Protein AF-A0A7X6U5Y2-F1 (afdb_monomer)

Mean predicted aligned error: 6.71 Å

Secondary structure (DSSP, 8-state):
-PPPEEEEEEEGGGHHHHHHHHHH-SSEEEEEEE-GGGGTT-HHHHHHHHHHHHHTS-TTT-SEEEEE---TTTTTTT---SS-EE----SSHHHHHHT-HHHHHHHHHHSTT-----HHHHHT----SS----HHHHTTTT--HHHHHHHH-HHHHHHHH--

Structure (mmCIF, N/CA/C/O backbone):
data_AF-A0A7X6U5Y2-F1
#
_entry.id   AF-A0A7X6U5Y2-F1
#
loop_
_atom_site.group_PDB
_atom_site.id
_atom_site.type_symbol
_atom_site.label_atom_id
_atom_site.label_alt_id
_atom_site.label_comp_id
_atom_site.label_asym_id
_atom_site.label_entity_id
_atom_site.label_seq_id
_atom_site.pdbx_PDB_ins_code
_atom_site.Cartn_x
_atom_site.Cartn_y
_atom_site.Cartn_z
_atom_site.occupancy
_atom_site.B_iso_or_equiv
_atom_site.auth_seq_id
_atom_site.auth_comp_id
_atom_site.auth_asym_id
_atom_site.auth_atom_id
_atom_site.pdbx_PDB_model_num
ATOM 1 N N . MET A 1 1 ? -15.463 -9.501 25.365 1.00 63.31 1 MET A N 1
ATOM 2 C CA . MET A 1 1 ? -14.511 -8.392 25.127 1.00 63.31 1 MET A CA 1
ATOM 3 C C . MET A 1 1 ? -15.180 -7.379 24.211 1.00 63.31 1 MET A C 1
ATOM 5 O O . MET A 1 1 ? -15.901 -7.827 23.321 1.00 63.31 1 MET A O 1
ATOM 9 N N . PRO A 1 2 ? -15.012 -6.065 24.432 1.00 82.56 2 PRO A N 1
ATOM 10 C CA . PRO A 1 2 ? -15.527 -5.050 23.512 1.00 82.56 2 PRO A CA 1
ATOM 11 C C . PRO A 1 2 ? -14.936 -5.257 22.108 1.00 82.56 2 PRO A C 1
ATOM 13 O O . PRO A 1 2 ? -13.797 -5.712 21.979 1.00 82.56 2 PRO A O 1
ATOM 16 N N . LYS A 1 3 ? -15.723 -4.980 21.058 1.00 91.56 3 LYS A N 1
ATOM 17 C CA . LYS A 1 3 ? -15.221 -5.018 19.677 1.00 91.56 3 LYS A CA 1
ATOM 18 C C . LYS A 1 3 ? -14.158 -3.938 19.514 1.00 91.56 3 LYS A C 1
ATOM 20 O O . LYS A 1 3 ? -14.426 -2.783 19.834 1.00 91.56 3 LYS A O 1
ATOM 25 N N . LYS A 1 4 ? -13.000 -4.318 18.980 1.00 96.81 4 LYS A N 1
ATOM 26 C CA . LYS A 1 4 ? -11.979 -3.363 18.555 1.00 96.81 4 LYS A CA 1
ATOM 27 C C . LYS A 1 4 ? -12.416 -2.657 17.277 1.00 96.81 4 LYS A C 1
ATOM 29 O O . LYS A 1 4 ? -13.207 -3.206 16.497 1.00 96.81 4 LYS A O 1
ATOM 34 N N . ARG A 1 5 ? -11.878 -1.463 17.056 1.00 98.31 5 ARG A N 1
ATOM 35 C CA . ARG A 1 5 ? -12.036 -0.687 15.832 1.00 98.31 5 ARG A CA 1
ATOM 36 C C . ARG A 1 5 ? -10.679 -0.432 15.190 1.00 98.31 5 ARG A C 1
ATOM 38 O O . ARG A 1 5 ? -9.770 0.096 15.822 1.00 98.31 5 ARG A O 1
ATOM 45 N N . PHE A 1 6 ? -10.570 -0.755 13.909 1.00 98.56 6 PHE A N 1
ATOM 46 C CA . PHE A 1 6 ? -9.360 -0.558 13.121 1.00 98.56 6 PHE A CA 1
ATOM 47 C C . PHE A 1 6 ? -9.617 0.368 11.936 1.00 98.56 6 PHE A C 1
ATOM 49 O O . PHE A 1 6 ? -10.641 0.240 11.261 1.00 98.56 6 PHE A O 1
ATOM 56 N N . LYS A 1 7 ? -8.666 1.265 11.666 1.00 98.69 7 LYS A N 1
ATOM 57 C CA . LYS A 1 7 ? -8.578 1.996 10.397 1.00 98.69 7 LYS A CA 1
ATOM 58 C C . LYS A 1 7 ? -7.666 1.200 9.475 1.00 98.69 7 LYS A C 1
ATOM 60 O O . LYS A 1 7 ? -6.527 0.921 9.832 1.00 98.69 7 LYS A O 1
ATOM 65 N N . VAL A 1 8 ? -8.153 0.820 8.303 1.00 98.81 8 VAL A N 1
ATOM 66 C CA . VAL A 1 8 ? -7.333 0.185 7.267 1.00 98.81 8 VAL A CA 1
ATOM 67 C C . VAL A 1 8 ? -6.973 1.238 6.234 1.00 98.81 8 VAL A C 1
ATOM 69 O O . VAL A 1 8 ? -7.868 1.905 5.726 1.00 98.81 8 VAL A O 1
ATOM 72 N N . ILE A 1 9 ? -5.689 1.359 5.908 1.00 98.69 9 ILE A N 1
ATOM 73 C CA . ILE A 1 9 ? -5.192 2.154 4.780 1.00 98.69 9 ILE A CA 1
ATOM 74 C C . ILE A 1 9 ? -4.552 1.164 3.809 1.00 98.69 9 ILE A C 1
ATOM 76 O O . ILE A 1 9 ? -3.567 0.513 4.153 1.00 98.69 9 ILE A O 1
ATOM 80 N N . ALA A 1 10 ? -5.141 0.984 2.630 1.00 98.31 10 ALA A N 1
ATOM 81 C CA . ALA A 1 10 ? -4.801 -0.108 1.722 1.00 98.31 10 ALA A CA 1
ATOM 82 C C . ALA A 1 10 ? -4.556 0.362 0.288 1.00 98.31 10 ALA A C 1
ATOM 84 O O . ALA A 1 10 ? -5.214 1.277 -0.206 1.00 98.31 10 ALA A O 1
ATOM 85 N N . CYS A 1 11 ? -3.654 -0.330 -0.408 1.00 97.25 11 CYS A N 1
ATOM 86 C CA . CYS A 1 11 ? -3.482 -0.152 -1.844 1.00 97.25 11 CYS A CA 1
ATOM 87 C C . CYS A 1 11 ? -4.723 -0.648 -2.594 1.00 97.25 11 CYS A C 1
ATOM 89 O O . CYS A 1 11 ? -5.206 -1.754 -2.344 1.00 97.25 11 CYS A O 1
ATOM 91 N N . GLU A 1 12 ? -5.208 0.130 -3.560 1.00 96.06 12 GLU A N 1
ATOM 92 C CA . GLU A 1 12 ? -6.355 -0.241 -4.397 1.00 96.06 12 GLU A CA 1
ATOM 93 C C . GLU A 1 12 ? -6.196 -1.575 -5.135 1.00 96.06 12 GLU A C 1
ATOM 95 O O . GLU A 1 12 ? -7.193 -2.250 -5.391 1.00 96.06 12 GLU A O 1
ATOM 100 N N . ILE A 1 13 ? -4.968 -2.017 -5.425 1.00 95.94 13 ILE A N 1
ATOM 101 C CA . ILE A 1 13 ? -4.760 -3.304 -6.109 1.00 95.94 13 ILE A CA 1
ATOM 102 C C . ILE A 1 13 ? -5.186 -4.512 -5.259 1.00 95.94 13 ILE A C 1
ATOM 104 O O . ILE A 1 13 ? -5.313 -5.607 -5.799 1.00 95.94 13 ILE A O 1
ATOM 108 N N . LEU A 1 14 ? -5.385 -4.308 -3.949 1.00 97.38 14 LEU A N 1
ATOM 109 C CA . LEU A 1 14 ? -5.833 -5.298 -2.963 1.00 97.38 14 LEU A CA 1
ATOM 110 C C . LEU A 1 14 ? -7.312 -5.108 -2.589 1.00 97.38 14 LEU A C 1
ATOM 112 O O . LEU A 1 14 ? -7.772 -5.636 -1.576 1.00 97.38 14 LEU A O 1
ATOM 116 N N . PHE A 1 15 ? -8.061 -4.297 -3.346 1.00 97.19 15 PHE A N 1
ATOM 117 C CA . PHE A 1 15 ? -9.416 -3.887 -2.977 1.00 97.19 15 PHE A CA 1
ATOM 118 C C . PHE A 1 15 ? -10.335 -5.070 -2.670 1.00 97.19 15 PHE A C 1
ATOM 120 O O . PHE A 1 15 ? -11.051 -5.051 -1.668 1.00 97.19 15 PHE A O 1
ATOM 127 N N . ARG A 1 16 ? -10.323 -6.103 -3.519 1.00 96.94 16 ARG A N 1
ATOM 128 C CA . ARG A 1 16 ? -11.231 -7.250 -3.388 1.00 96.94 16 ARG A CA 1
ATOM 129 C C . ARG A 1 16 ? -10.882 -8.075 -2.153 1.00 96.94 16 ARG A C 1
ATOM 131 O O . ARG A 1 16 ? -11.769 -8.421 -1.376 1.00 96.94 16 ARG A O 1
ATOM 138 N N . GLU A 1 17 ? -9.597 -8.329 -1.948 1.00 97.62 17 GLU A N 1
ATOM 139 C CA . GLU A 1 17 ? -9.054 -9.117 -0.845 1.00 97.62 17 GLU A CA 1
ATOM 140 C C . GLU A 1 17 ? -9.287 -8.412 0.496 1.00 97.62 17 GLU A C 1
ATOM 142 O O . GLU A 1 17 ? -9.749 -9.029 1.456 1.00 97.62 17 GLU A O 1
ATOM 147 N N . VAL A 1 18 ? -9.043 -7.100 0.555 1.00 98.06 18 VAL A N 1
ATOM 148 C CA . VAL A 1 18 ? -9.279 -6.283 1.753 1.00 98.06 18 VAL A CA 1
ATOM 149 C C . VAL A 1 18 ? -10.767 -6.209 2.082 1.00 98.06 18 VAL A C 1
ATOM 151 O O . VAL A 1 18 ? -11.135 -6.402 3.241 1.00 98.06 18 VAL A O 1
ATOM 154 N N . CYS A 1 19 ? -11.634 -5.986 1.089 1.00 98.00 19 CYS A N 1
ATOM 155 C CA . CYS A 1 19 ? -13.082 -5.977 1.302 1.00 98.00 19 CYS A CA 1
ATOM 156 C C . CYS A 1 19 ? -13.593 -7.331 1.811 1.00 98.00 19 CYS A C 1
ATOM 158 O O . CYS A 1 19 ? -14.403 -7.368 2.737 1.00 98.00 19 CYS A O 1
ATOM 160 N N . LEU A 1 20 ? -13.097 -8.442 1.255 1.00 98.06 20 LEU A N 1
ATOM 161 C CA . LEU A 1 20 ? -13.448 -9.784 1.719 1.00 98.06 20 LEU A CA 1
ATOM 162 C C . LEU A 1 20 ? -13.019 -9.997 3.178 1.00 98.06 20 LEU A C 1
ATOM 164 O O . LEU A 1 20 ? -13.827 -10.419 4.004 1.00 98.06 20 LEU A O 1
ATOM 168 N N . CYS A 1 21 ? -11.778 -9.648 3.522 1.00 97.56 21 CYS A N 1
ATOM 169 C CA . CYS A 1 21 ? -11.278 -9.732 4.896 1.00 97.56 21 CYS A CA 1
ATOM 170 C C . CYS A 1 21 ? -12.091 -8.863 5.868 1.00 97.56 21 CYS A C 1
ATOM 172 O O . CYS A 1 21 ? -12.391 -9.300 6.979 1.00 97.56 21 CYS A O 1
ATOM 174 N N . ALA A 1 22 ? -12.481 -7.654 5.457 1.00 97.75 22 ALA A N 1
ATOM 175 C CA . ALA A 1 22 ? -13.312 -6.765 6.263 1.00 97.75 22 ALA A CA 1
ATOM 176 C C . ALA A 1 22 ? -14.715 -7.346 6.491 1.00 97.75 22 ALA A C 1
ATOM 178 O O . ALA A 1 22 ? -15.186 -7.357 7.627 1.00 97.75 22 ALA A O 1
ATOM 179 N N . ALA A 1 23 ? -15.345 -7.895 5.447 1.00 98.06 23 ALA A N 1
ATOM 180 C CA . ALA A 1 23 ? -16.665 -8.521 5.533 1.00 98.06 23 ALA A CA 1
ATOM 181 C C . ALA A 1 23 ? -16.684 -9.752 6.457 1.00 98.06 23 ALA A C 1
ATOM 183 O O . ALA A 1 23 ? -17.692 -10.026 7.106 1.00 98.06 23 ALA A O 1
ATOM 184 N N . LEU A 1 24 ? -15.567 -10.480 6.539 1.00 97.88 24 LEU A N 1
ATOM 185 C CA . LEU A 1 24 ? -15.408 -11.652 7.407 1.00 97.88 24 LEU A CA 1
ATOM 186 C C . LEU A 1 24 ? -14.924 -11.304 8.827 1.00 97.88 24 LEU A C 1
ATOM 188 O O . LEU A 1 24 ? -14.884 -12.173 9.703 1.00 97.88 24 LEU A O 1
ATOM 192 N N . SER A 1 25 ? -14.539 -10.052 9.079 1.00 96.69 25 SER A N 1
ATOM 193 C CA . SER A 1 25 ? -13.986 -9.633 10.364 1.00 96.69 25 SER A CA 1
ATOM 194 C C . SER A 1 25 ? -15.051 -9.592 11.461 1.00 96.69 25 SER A C 1
ATOM 196 O O . SER A 1 25 ? -16.174 -9.128 11.279 1.00 96.69 25 SER A O 1
ATOM 198 N N . ARG A 1 26 ? -14.671 -10.017 12.672 1.00 96.25 26 ARG A N 1
ATOM 199 C CA . ARG A 1 26 ? -15.497 -9.838 13.882 1.00 96.25 26 ARG A CA 1
ATOM 200 C C . ARG A 1 26 ? -15.352 -8.441 14.499 1.00 96.25 26 ARG A C 1
ATOM 202 O O . ARG A 1 26 ? -16.135 -8.085 15.384 1.00 96.25 26 ARG A O 1
ATOM 209 N N . GLN A 1 27 ? -14.342 -7.684 14.066 1.00 97.19 27 GLN A N 1
ATOM 210 C CA . GLN A 1 27 ? -14.016 -6.339 14.548 1.00 97.19 27 GLN A CA 1
ATOM 211 C C . GLN A 1 27 ? -14.660 -5.274 13.659 1.00 97.19 27 GLN A C 1
ATOM 213 O O . GLN A 1 27 ? -15.128 -5.574 12.563 1.00 97.19 27 GLN A O 1
ATOM 218 N N . ILE A 1 28 ? -14.688 -4.028 14.125 1.00 97.88 28 ILE A N 1
ATOM 219 C CA . ILE A 1 28 ? -15.133 -2.904 13.301 1.00 97.88 28 ILE A CA 1
ATOM 220 C C . ILE A 1 28 ? -13.950 -2.448 12.449 1.00 97.88 28 ILE A C 1
ATOM 222 O O . ILE A 1 28 ? -12.875 -2.176 12.979 1.00 97.88 28 ILE A O 1
ATOM 226 N N . VAL A 1 29 ? -14.139 -2.389 11.135 1.00 98.25 29 VAL A N 1
ATOM 227 C CA . VAL A 1 29 ? -13.079 -2.066 10.178 1.00 98.25 29 VAL A CA 1
ATOM 228 C C . VAL A 1 29 ? -13.557 -0.920 9.298 1.00 98.25 29 VAL A C 1
ATOM 230 O O . VAL A 1 29 ? -14.496 -1.087 8.526 1.00 98.25 29 VAL A O 1
ATOM 233 N N . ASP A 1 30 ? -12.898 0.231 9.417 1.00 98.38 30 ASP A N 1
ATOM 234 C CA . ASP A 1 30 ? -13.144 1.400 8.576 1.00 98.38 30 ASP A CA 1
ATOM 235 C C . ASP A 1 30 ? -12.076 1.419 7.464 1.00 98.38 30 ASP A C 1
ATOM 237 O O . ASP A 1 30 ? -10.878 1.521 7.743 1.00 98.38 30 ASP A O 1
ATOM 241 N N . LEU A 1 31 ? -12.497 1.266 6.204 1.00 98.62 31 LEU A N 1
ATOM 242 C CA . LEU A 1 31 ? -11.602 1.116 5.049 1.00 98.62 31 LEU A CA 1
ATOM 243 C C . LEU A 1 31 ? -11.258 2.465 4.404 1.00 98.62 31 LEU A C 1
ATOM 245 O O . LEU A 1 31 ? -12.140 3.282 4.151 1.00 98.62 31 LEU A O 1
ATOM 249 N N . GLN A 1 32 ? -9.980 2.660 4.089 1.00 98.44 32 GLN A N 1
ATOM 250 C CA . GLN A 1 32 ? -9.451 3.716 3.232 1.00 98.44 32 GLN A CA 1
ATOM 251 C C . GLN A 1 32 ? -8.587 3.081 2.152 1.00 98.44 32 GLN A C 1
ATOM 253 O O . GLN A 1 32 ? -7.616 2.389 2.459 1.00 98.44 32 GLN A O 1
ATOM 258 N N . PHE A 1 33 ? -8.920 3.335 0.893 1.00 97.88 33 PHE A N 1
ATOM 259 C CA . PHE A 1 33 ? -8.096 2.918 -0.233 1.00 97.88 33 PHE A CA 1
ATOM 260 C C . PHE A 1 33 ? -7.307 4.112 -0.761 1.00 97.88 33 PHE A C 1
ATOM 262 O O . PHE A 1 33 ? -7.854 5.213 -0.844 1.00 97.88 33 PHE A O 1
ATOM 269 N N . MET A 1 34 ? -6.034 3.898 -1.096 1.00 96.81 34 MET A N 1
ATOM 270 C CA . MET A 1 34 ? -5.240 4.888 -1.823 1.00 96.81 34 MET A CA 1
ATOM 271 C C . MET A 1 34 ? -5.026 4.448 -3.272 1.00 96.81 34 MET A C 1
ATOM 273 O O . MET A 1 34 ? -4.891 3.239 -3.515 1.00 96.81 34 MET A O 1
ATOM 277 N N . PRO A 1 35 ? -4.910 5.413 -4.204 1.00 93.62 35 PRO A N 1
ATOM 278 C CA . PRO A 1 35 ? -4.810 5.144 -5.631 1.00 93.62 35 PRO A CA 1
ATOM 279 C C . PRO A 1 35 ? -3.759 4.094 -5.984 1.00 93.62 35 PRO A C 1
ATOM 281 O O . PRO A 1 35 ? -2.649 4.120 -5.443 1.00 93.62 35 PRO A O 1
ATOM 284 N N . LYS A 1 36 ? -4.066 3.216 -6.948 1.00 90.56 36 LYS A N 1
ATOM 285 C CA . LYS A 1 36 ? -3.097 2.253 -7.506 1.00 90.56 36 LYS A CA 1
ATOM 286 C C . LYS A 1 36 ? -1.765 2.923 -7.858 1.00 90.56 36 LYS A C 1
ATOM 288 O O . LYS A 1 36 ? -0.723 2.422 -7.451 1.00 90.56 36 LYS A O 1
ATOM 293 N N . GLY A 1 37 ? -1.808 4.065 -8.548 1.00 90.19 37 GLY A N 1
ATOM 294 C CA . GLY A 1 37 ? -0.625 4.808 -9.006 1.00 90.19 37 GLY A CA 1
ATOM 295 C C . GLY A 1 37 ? 0.199 5.478 -7.900 1.00 90.19 37 GLY A C 1
ATOM 296 O O . GLY A 1 37 ? 1.204 6.116 -8.183 1.00 90.19 37 GLY A O 1
ATOM 297 N N . LEU A 1 38 ? -0.178 5.339 -6.625 1.00 92.31 38 LEU A N 1
ATOM 298 C CA . LEU A 1 38 ? 0.572 5.946 -5.526 1.00 92.31 38 LEU A CA 1
ATOM 299 C C . LEU A 1 38 ? 2.014 5.417 -5.412 1.00 92.31 38 LEU A C 1
ATOM 301 O O . LEU A 1 38 ? 2.893 6.140 -4.966 1.00 92.31 38 LEU A O 1
ATOM 305 N N . HIS A 1 39 ? 2.280 4.176 -5.817 1.00 90.44 39 HIS A N 1
ATOM 306 C CA . HIS A 1 39 ? 3.647 3.637 -5.805 1.00 90.44 39 HIS A CA 1
ATOM 307 C C . HIS A 1 39 ? 4.517 4.169 -6.951 1.00 90.44 39 HIS A C 1
ATOM 309 O O . HIS A 1 39 ? 5.748 4.109 -6.870 1.00 90.44 39 HIS A O 1
ATOM 315 N N . ASP A 1 40 ? 3.886 4.714 -7.993 1.00 88.50 40 ASP A N 1
ATOM 316 C CA . ASP A 1 40 ? 4.580 5.237 -9.161 1.00 88.50 40 ASP A CA 1
ATOM 317 C C . ASP A 1 40 ? 5.206 6.605 -8.879 1.00 88.50 40 ASP A C 1
ATOM 319 O O . ASP A 1 40 ? 6.223 6.929 -9.468 1.00 88.50 40 ASP A O 1
ATOM 323 N N . ILE A 1 41 ? 4.686 7.394 -7.931 1.00 88.88 41 ILE A N 1
ATOM 324 C CA . ILE A 1 41 ? 5.104 8.798 -7.738 1.00 88.88 41 ILE A CA 1
ATOM 325 C C . ILE A 1 41 ? 6.409 8.997 -6.939 1.00 88.88 41 ILE A C 1
ATOM 327 O O . ILE A 1 41 ? 6.760 10.131 -6.619 1.00 88.88 41 ILE A O 1
ATOM 331 N N . GLY A 1 42 ? 7.146 7.931 -6.620 1.00 89.94 42 GLY A N 1
ATOM 332 C CA . GLY A 1 42 ? 8.406 8.019 -5.868 1.00 89.94 42 GLY A CA 1
ATOM 333 C C . GLY A 1 42 ? 8.245 7.891 -4.348 1.00 89.94 42 GLY A C 1
ATOM 334 O O . GLY A 1 42 ? 7.177 8.161 -3.798 1.00 89.94 42 GLY A O 1
ATOM 335 N N . GLU A 1 43 ? 9.335 7.515 -3.665 1.00 93.50 43 GLU A N 1
ATOM 336 C CA . GLU A 1 43 ? 9.364 7.256 -2.214 1.00 93.50 43 GLU A CA 1
ATOM 337 C C . GLU A 1 43 ? 8.787 8.418 -1.391 1.00 93.50 43 GLU A C 1
ATOM 339 O O . GLU A 1 43 ? 7.830 8.220 -0.645 1.00 93.50 43 GLU A O 1
ATOM 344 N N . GLN A 1 44 ? 9.336 9.631 -1.543 1.00 94.81 44 GLN A N 1
ATOM 345 C CA . GLN A 1 44 ? 8.964 10.774 -0.701 1.00 94.81 44 GLN A CA 1
ATOM 346 C C . GLN A 1 44 ? 7.498 11.174 -0.894 1.00 94.81 44 GLN A C 1
ATOM 348 O O . GLN A 1 44 ? 6.760 11.284 0.079 1.00 94.81 44 GLN A O 1
ATOM 353 N N . LYS A 1 45 ? 7.045 11.334 -2.147 1.00 94.31 45 LYS A N 1
ATOM 354 C CA . LYS A 1 45 ? 5.655 11.723 -2.429 1.00 94.31 45 LYS A CA 1
ATOM 355 C C . LYS A 1 45 ? 4.668 10.656 -1.939 1.00 94.31 45 LYS A C 1
ATOM 357 O O . LYS A 1 45 ? 3.599 10.999 -1.434 1.00 94.31 45 LYS A O 1
ATOM 362 N N . MET A 1 46 ? 5.004 9.370 -2.079 1.00 95.38 46 MET A N 1
ATOM 363 C CA . MET A 1 46 ? 4.187 8.280 -1.543 1.00 95.38 46 MET A CA 1
ATOM 364 C C . MET A 1 46 ? 4.122 8.327 -0.014 1.00 95.38 46 MET A C 1
ATOM 366 O O . MET A 1 46 ? 3.024 8.244 0.542 1.00 95.38 46 MET A O 1
ATOM 370 N N . ALA A 1 47 ? 5.270 8.489 0.649 1.00 97.44 47 ALA A N 1
ATOM 371 C CA . ALA A 1 47 ? 5.355 8.591 2.101 1.00 97.44 47 ALA A CA 1
ATOM 372 C C . ALA A 1 47 ? 4.531 9.773 2.624 1.00 97.44 47 ALA A C 1
ATOM 374 O O . ALA A 1 47 ? 3.726 9.583 3.529 1.00 97.44 47 ALA A O 1
ATOM 375 N N . ASP A 1 48 ? 4.628 10.947 1.996 1.00 97.62 48 ASP A N 1
ATOM 376 C CA . ASP A 1 48 ? 3.866 12.140 2.384 1.00 97.62 48 ASP A CA 1
ATOM 377 C C . ASP A 1 48 ? 2.350 11.902 2.307 1.00 97.62 48 ASP A C 1
ATOM 379 O O . ASP A 1 48 ? 1.605 12.252 3.226 1.00 97.62 48 ASP A O 1
ATOM 383 N N . ARG A 1 49 ? 1.867 11.261 1.232 1.00 97.62 49 ARG A N 1
ATOM 384 C CA . ARG A 1 49 ? 0.434 10.956 1.085 1.00 97.62 49 ARG A CA 1
ATOM 385 C C . ARG A 1 49 ? -0.052 9.909 2.083 1.00 97.62 49 ARG A C 1
ATOM 387 O O . ARG A 1 49 ? -1.169 10.035 2.582 1.00 97.62 49 ARG A O 1
ATOM 394 N N . LEU A 1 50 ? 0.749 8.881 2.366 1.00 98.12 50 LEU A N 1
ATOM 395 C CA . LEU A 1 50 ? 0.403 7.871 3.367 1.00 98.12 50 LEU A CA 1
ATOM 396 C C . LEU A 1 50 ? 0.440 8.449 4.783 1.00 98.12 50 LEU A C 1
ATOM 398 O O . LEU A 1 50 ? -0.492 8.216 5.549 1.00 98.12 50 LEU A O 1
ATOM 402 N N . GLN A 1 51 ? 1.466 9.236 5.114 1.00 98.56 51 GLN A N 1
ATOM 403 C CA . GLN A 1 51 ? 1.595 9.902 6.407 1.00 98.56 51 GLN A CA 1
ATOM 404 C C . GLN A 1 51 ? 0.437 10.873 6.630 1.00 98.56 51 GLN A C 1
ATOM 406 O O . GLN A 1 51 ? -0.192 10.821 7.678 1.00 98.56 51 GLN A O 1
ATOM 411 N N . SER A 1 52 ? 0.061 11.664 5.617 1.00 98.50 52 SER A N 1
ATOM 412 C CA . SER A 1 52 ? -1.099 12.557 5.706 1.00 98.50 52 SER A CA 1
ATOM 413 C C . SER A 1 52 ? -2.392 11.811 6.054 1.00 98.50 52 SER A C 1
ATOM 415 O O . SER A 1 52 ? -3.231 12.344 6.781 1.00 98.50 52 SER A O 1
ATOM 417 N N . GLU A 1 53 ? -2.559 10.583 5.563 1.00 98.44 53 GLU A N 1
ATOM 418 C CA . GLU A 1 53 ? -3.745 9.777 5.845 1.00 98.44 53 GLU A CA 1
ATOM 419 C C . GLU A 1 53 ? -3.685 9.059 7.195 1.00 98.44 53 GLU A C 1
ATOM 421 O O . GLU A 1 53 ? -4.710 8.887 7.862 1.00 98.44 53 GLU A O 1
ATOM 426 N N . ILE A 1 54 ? -2.480 8.714 7.647 1.00 98.62 54 ILE A N 1
ATOM 427 C CA . ILE A 1 54 ? -2.224 8.272 9.016 1.00 98.62 54 ILE A CA 1
ATOM 428 C C . ILE A 1 54 ? -2.535 9.404 10.006 1.00 98.62 54 ILE A C 1
ATOM 430 O O . ILE A 1 54 ? -3.293 9.180 10.947 1.00 98.62 54 ILE A O 1
ATOM 434 N N . ASP A 1 55 ? -2.049 10.620 9.758 1.00 98.50 55 ASP A N 1
ATOM 435 C CA . ASP A 1 55 ? -2.210 11.790 10.634 1.00 98.50 55 ASP A CA 1
ATOM 436 C C . ASP A 1 55 ? -3.674 12.230 10.787 1.00 98.50 55 ASP A C 1
ATOM 438 O O . ASP A 1 55 ? -4.068 12.759 11.825 1.00 98.50 55 ASP A O 1
ATOM 442 N N . ARG A 1 56 ? -4.515 11.975 9.776 1.00 97.56 56 ARG A N 1
ATOM 443 C CA . ARG A 1 56 ? -5.971 12.207 9.836 1.00 97.56 56 ARG A CA 1
ATOM 444 C C . ARG A 1 56 ? -6.715 11.201 10.715 1.00 97.56 56 ARG A C 1
ATOM 446 O O . ARG A 1 56 ? -7.919 11.354 10.938 1.00 97.56 56 ARG A O 1
ATOM 453 N N . THR A 1 57 ? -6.048 10.149 11.183 1.00 97.88 57 THR A N 1
ATOM 454 C CA . THR A 1 57 ? -6.674 9.122 12.015 1.00 97.88 57 THR A CA 1
ATOM 455 C C . THR A 1 57 ? -6.827 9.626 13.446 1.00 97.88 57 THR A C 1
ATOM 457 O O . THR A 1 57 ? -5.844 9.877 14.131 1.00 97.88 57 THR A O 1
ATOM 460 N N . ASP A 1 58 ? -8.070 9.711 13.923 1.00 97.31 58 ASP A N 1
ATOM 461 C CA . ASP A 1 58 ? -8.369 10.056 15.315 1.00 97.31 58 ASP A CA 1
ATOM 462 C C . ASP A 1 58 ? -7.933 8.928 16.280 1.00 97.31 58 ASP A C 1
ATOM 464 O O . ASP A 1 58 ? -8.560 7.859 16.293 1.00 97.31 58 ASP A O 1
ATOM 468 N N . PRO A 1 59 ? -6.903 9.140 17.120 1.00 96.56 59 PRO A N 1
ATOM 469 C CA . PRO A 1 59 ? -6.386 8.108 18.013 1.00 96.56 59 PRO A CA 1
ATOM 470 C C . PRO A 1 59 ? -7.357 7.737 19.143 1.00 96.56 59 PRO A C 1
ATOM 472 O O . PRO A 1 59 ? -7.222 6.665 19.723 1.00 96.56 59 PRO A O 1
ATOM 475 N N . ALA A 1 60 ? -8.354 8.575 19.453 1.00 97.19 60 ALA A N 1
ATOM 476 C CA . ALA A 1 60 ? -9.376 8.247 20.446 1.00 97.19 60 ALA A CA 1
ATOM 477 C C . ALA A 1 60 ? -10.431 7.266 19.901 1.00 97.19 60 ALA A C 1
ATOM 479 O O . ALA A 1 60 ? -11.143 6.620 20.672 1.00 97.19 60 ALA A O 1
ATOM 480 N N . ARG A 1 61 ? -10.542 7.149 18.571 1.00 97.25 61 ARG A N 1
ATOM 481 C CA . ARG A 1 61 ? -11.541 6.313 17.895 1.00 97.25 61 ARG A CA 1
ATOM 482 C C . ARG A 1 61 ? -11.035 4.909 17.562 1.00 97.25 61 ARG A C 1
ATOM 484 O O . ARG A 1 61 ? -11.853 3.990 17.494 1.00 97.25 61 ARG A O 1
ATOM 491 N N . TYR A 1 62 ? -9.742 4.740 17.301 1.00 98.31 62 TYR A N 1
ATOM 492 C CA . TYR A 1 62 ? -9.183 3.505 16.743 1.00 98.31 62 TYR A CA 1
ATOM 493 C C . TYR A 1 62 ? -8.159 2.852 17.670 1.00 98.31 62 TYR A C 1
ATOM 495 O O . TYR A 1 62 ? -7.306 3.520 18.239 1.00 98.31 62 TYR A O 1
ATOM 503 N N . ASP A 1 63 ? -8.193 1.521 17.747 1.00 98.25 63 ASP A N 1
ATOM 504 C CA . ASP A 1 63 ? -7.212 0.730 18.496 1.00 98.25 63 ASP A CA 1
ATOM 505 C C . ASP A 1 63 ? -5.877 0.583 17.747 1.00 98.25 63 ASP A C 1
ATOM 507 O O . ASP A 1 63 ? -4.837 0.364 18.368 1.00 98.25 63 ASP A O 1
ATOM 511 N N . ALA A 1 64 ? -5.912 0.612 16.411 1.00 98.50 64 ALA A N 1
ATOM 512 C CA . ALA A 1 64 ? -4.740 0.500 15.546 1.00 98.50 64 ALA A CA 1
ATOM 513 C C . ALA A 1 64 ? -5.045 0.957 14.111 1.00 98.50 64 ALA A C 1
ATOM 515 O O . ALA A 1 64 ? -6.196 0.914 13.653 1.00 98.50 64 ALA A O 1
ATOM 516 N N . ILE A 1 65 ? -3.979 1.303 13.389 1.00 98.81 65 ILE A N 1
ATOM 517 C CA . ILE A 1 65 ? -3.970 1.477 11.935 1.00 98.81 65 ILE A CA 1
ATOM 518 C C . ILE A 1 65 ? -3.381 0.214 11.309 1.00 98.81 65 ILE A C 1
ATOM 520 O O . ILE A 1 65 ? -2.291 -0.220 11.677 1.00 98.81 65 ILE A O 1
ATOM 524 N N . LEU A 1 66 ? -4.092 -0.375 10.353 1.00 98.62 66 LEU A N 1
ATOM 525 C CA . LEU A 1 66 ? -3.619 -1.500 9.552 1.00 98.62 66 LEU A CA 1
ATOM 526 C C . LEU A 1 66 ? -3.223 -0.970 8.171 1.00 98.62 66 LEU A C 1
ATOM 528 O O . LEU A 1 66 ? -4.086 -0.677 7.340 1.00 98.62 66 LEU A O 1
ATOM 532 N N . LEU A 1 67 ? -1.922 -0.824 7.933 1.00 98.38 67 LEU A N 1
ATOM 533 C CA . LEU A 1 67 ? -1.391 -0.352 6.659 1.00 98.38 67 LEU A CA 1
ATOM 534 C C . LEU A 1 67 ? -1.158 -1.556 5.741 1.00 98.38 67 LEU A C 1
ATOM 536 O O . LEU A 1 67 ? -0.165 -2.272 5.855 1.00 98.38 67 LEU A O 1
ATOM 540 N N . VAL A 1 68 ? -2.100 -1.801 4.835 1.00 98.00 68 VAL A N 1
ATOM 541 C CA . VAL A 1 68 ? -2.089 -2.953 3.927 1.00 98.00 68 VAL A CA 1
ATOM 542 C C . VAL A 1 68 ? -1.313 -2.589 2.659 1.00 98.00 68 VAL A C 1
ATOM 544 O O . VAL A 1 68 ? -1.881 -2.323 1.598 1.00 98.00 68 VAL A O 1
ATOM 547 N N . TYR A 1 69 ? 0.010 -2.551 2.823 1.00 97.50 69 TYR A N 1
ATOM 548 C CA . TYR A 1 69 ? 1.015 -2.239 1.808 1.00 97.50 69 TYR A CA 1
ATOM 549 C C . TYR A 1 69 ? 2.262 -3.106 2.003 1.00 97.50 69 TYR A C 1
ATOM 551 O O . TYR A 1 69 ? 2.630 -3.410 3.134 1.00 97.50 69 TYR A O 1
ATOM 559 N N . GLY A 1 70 ? 2.938 -3.468 0.909 1.00 95.31 70 GLY A N 1
ATOM 560 C CA . GLY A 1 70 ? 4.356 -3.848 0.971 1.00 95.31 70 GLY A CA 1
ATOM 561 C C . GLY A 1 70 ? 5.267 -2.614 0.976 1.00 95.31 70 GLY A C 1
ATOM 562 O O . GLY A 1 70 ? 4.776 -1.490 1.057 1.00 95.31 70 GLY A O 1
ATOM 563 N N . LEU A 1 71 ? 6.586 -2.801 0.844 1.00 93.06 71 LEU A N 1
ATOM 564 C CA . LEU A 1 71 ? 7.522 -1.667 0.804 1.00 93.06 71 LEU A CA 1
ATOM 565 C C . LEU A 1 71 ? 7.235 -0.690 -0.342 1.00 93.06 71 LEU A C 1
ATOM 567 O O . LEU A 1 71 ? 7.373 0.504 -0.111 1.00 93.06 71 LEU A O 1
ATOM 571 N N . CYS A 1 72 ? 6.834 -1.186 -1.524 1.00 86.31 72 CYS A N 1
ATOM 572 C CA . CYS A 1 72 ? 6.320 -0.419 -2.675 1.00 86.31 72 CYS A CA 1
ATOM 573 C C . CYS A 1 72 ? 7.043 0.920 -2.903 1.00 86.31 72 CYS A C 1
ATOM 575 O O . CYS A 1 72 ? 6.599 1.958 -2.421 1.00 86.31 72 CYS A O 1
ATOM 577 N N . ASN A 1 73 ? 8.167 0.893 -3.629 1.00 83.56 73 ASN A N 1
ATOM 578 C CA . ASN A 1 73 ? 9.039 2.064 -3.814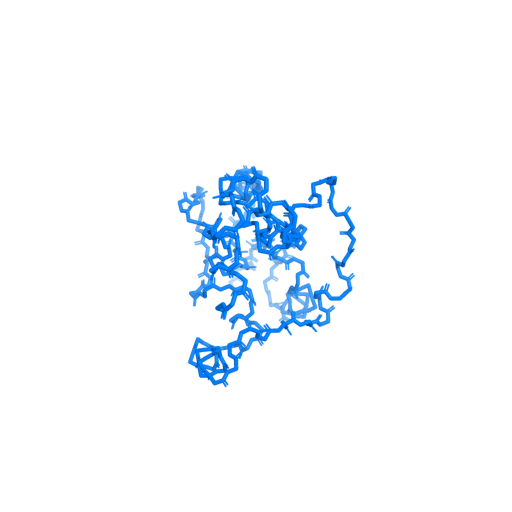 1.00 83.56 73 ASN A CA 1
ATOM 579 C C . ASN A 1 73 ? 9.552 2.660 -2.484 1.00 83.56 73 ASN A C 1
ATOM 581 O O . ASN A 1 73 ? 9.792 3.855 -2.367 1.00 83.56 73 ASN A O 1
ATOM 585 N N . ASN A 1 74 ? 9.664 1.819 -1.449 1.00 93.50 74 ASN A N 1
ATOM 586 C CA . ASN A 1 74 ? 9.987 2.194 -0.068 1.00 93.50 74 ASN A CA 1
ATOM 587 C C 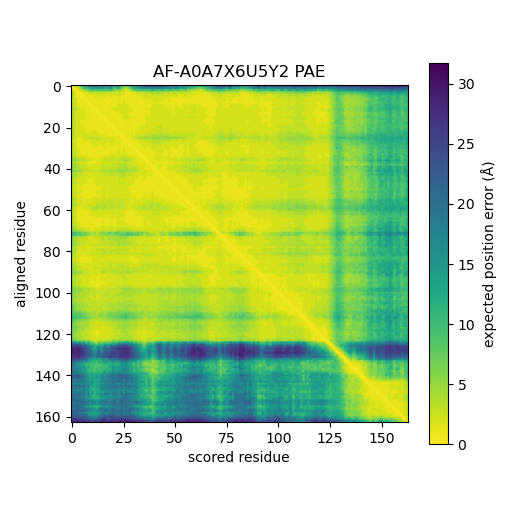. ASN A 1 74 ? 9.050 3.235 0.568 1.00 93.50 74 ASN A C 1
ATOM 589 O O . ASN A 1 74 ? 9.358 3.724 1.650 1.00 93.50 74 ASN A O 1
ATOM 593 N N . GLY A 1 75 ? 7.894 3.540 -0.027 1.00 93.88 75 GLY A N 1
ATOM 594 C CA . GLY A 1 75 ? 7.031 4.635 0.418 1.00 93.88 75 GLY A CA 1
ATOM 595 C C . GLY A 1 75 ? 6.383 4.436 1.792 1.00 93.88 75 GLY A C 1
ATOM 596 O O . GLY A 1 75 ? 5.818 5.376 2.336 1.00 93.88 75 GLY A O 1
ATOM 597 N N . ILE A 1 76 ? 6.465 3.236 2.382 1.00 95.81 76 ILE A N 1
ATOM 598 C CA . ILE A 1 76 ? 6.035 3.000 3.774 1.00 95.81 76 ILE A CA 1
ATOM 599 C C . ILE A 1 76 ? 7.155 3.186 4.809 1.00 95.81 76 ILE A C 1
ATOM 601 O O . ILE A 1 76 ? 6.919 3.068 6.013 1.00 95.81 76 ILE A O 1
ATOM 605 N N . ARG A 1 77 ? 8.397 3.394 4.364 1.00 95.19 77 ARG A N 1
ATOM 606 C CA . ARG A 1 77 ? 9.562 3.507 5.242 1.00 95.19 77 ARG A CA 1
ATOM 607 C C . ARG A 1 77 ? 9.479 4.800 6.049 1.00 95.19 77 ARG A C 1
ATOM 609 O O . ARG A 1 77 ? 9.238 5.864 5.500 1.00 95.19 77 ARG A O 1
ATOM 616 N N . GLY A 1 78 ? 9.717 4.706 7.356 1.00 95.56 78 GLY A N 1
ATOM 617 C CA . GLY A 1 78 ? 9.747 5.875 8.242 1.00 95.56 78 GLY A CA 1
ATOM 618 C C . GLY A 1 78 ? 8.376 6.444 8.618 1.00 95.56 78 GLY A C 1
ATOM 619 O O . GLY A 1 78 ? 8.333 7.414 9.368 1.00 95.56 78 GLY A O 1
ATOM 620 N N . LEU A 1 79 ? 7.273 5.835 8.162 1.00 97.88 79 LEU A N 1
ATOM 621 C CA . LEU A 1 79 ? 5.931 6.219 8.596 1.00 97.88 79 LEU A CA 1
ATOM 622 C C . LEU A 1 79 ? 5.750 5.988 10.099 1.00 97.88 79 LEU A C 1
ATOM 624 O O . LEU A 1 79 ? 6.264 5.020 10.667 1.00 97.88 79 LEU A O 1
ATOM 628 N N . SER A 1 80 ? 4.978 6.864 10.736 1.00 97.94 80 SER A N 1
ATOM 629 C CA . SER A 1 80 ? 4.734 6.815 12.178 1.00 97.94 80 SER A CA 1
ATOM 630 C C . SER A 1 80 ? 3.295 7.181 12.524 1.00 97.94 80 SER A C 1
ATOM 632 O O . SER A 1 80 ? 2.619 7.860 11.760 1.00 97.94 80 SER A O 1
ATOM 634 N N . ALA A 1 81 ? 2.817 6.712 13.676 1.00 98.12 81 ALA A N 1
ATOM 635 C CA . ALA A 1 81 ? 1.482 7.004 14.188 1.00 98.12 81 ALA A CA 1
ATOM 636 C C . ALA A 1 81 ? 1.512 7.102 15.720 1.00 98.12 81 ALA A C 1
ATOM 638 O O . ALA A 1 81 ? 2.368 6.504 16.373 1.00 98.12 81 ALA A O 1
ATOM 639 N N . SER A 1 82 ? 0.553 7.825 16.301 1.00 97.75 82 SER A N 1
ATOM 640 C CA . SER A 1 82 ? 0.370 7.932 17.759 1.00 97.75 82 SER A CA 1
ATOM 641 C C . SER A 1 82 ? -0.282 6.693 18.391 1.00 97.75 82 SER A C 1
ATOM 643 O O . SER A 1 82 ? -0.249 6.524 19.608 1.00 97.75 82 SER A O 1
ATOM 645 N N . ILE A 1 83 ? -0.854 5.819 17.561 1.00 98.38 83 ILE A N 1
ATOM 646 C CA . ILE A 1 83 ? -1.429 4.516 17.915 1.00 98.38 83 ILE A CA 1
ATOM 647 C C . ILE A 1 83 ? -0.690 3.402 17.157 1.00 98.38 83 ILE A C 1
ATOM 649 O O . ILE A 1 83 ? 0.041 3.700 16.211 1.00 98.38 83 ILE A O 1
ATOM 653 N N . PRO A 1 84 ? -0.852 2.117 17.527 1.00 98.56 84 PRO A N 1
ATOM 654 C CA . PRO A 1 84 ? -0.169 1.025 16.843 1.00 98.56 84 PRO A CA 1
ATOM 655 C C . PRO A 1 84 ? -0.383 1.047 15.323 1.00 98.56 84 PRO A C 1
ATOM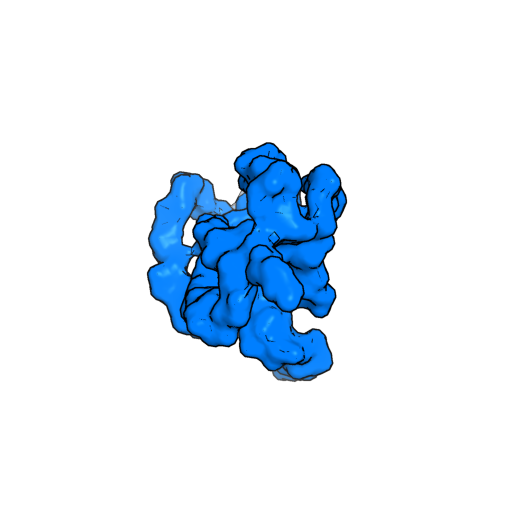 657 O O . PRO A 1 84 ? -1.514 0.961 14.842 1.00 98.56 84 PRO A O 1
ATOM 660 N N . LEU A 1 85 ? 0.721 1.121 14.578 1.00 98.38 85 LEU A N 1
ATOM 661 C CA . LEU A 1 85 ? 0.759 0.987 13.124 1.00 98.38 85 LEU A CA 1
ATOM 662 C C . LEU A 1 85 ? 1.202 -0.437 12.772 1.00 98.38 85 LEU A C 1
ATOM 664 O O . LEU A 1 85 ? 2.347 -0.824 13.005 1.00 98.38 85 LEU A O 1
ATOM 668 N N . VAL A 1 86 ? 0.282 -1.236 12.239 1.00 98.06 86 VAL A N 1
ATOM 669 C CA . VAL A 1 86 ? 0.527 -2.631 11.861 1.00 98.06 86 VAL A CA 1
ATOM 670 C C . VAL A 1 86 ? 0.814 -2.698 10.368 1.00 98.06 86 VAL A C 1
ATOM 672 O O . VAL A 1 86 ? -0.022 -2.303 9.556 1.00 98.06 86 VAL A O 1
ATOM 675 N N . ILE A 1 87 ? 1.979 -3.244 10.018 1.00 96.25 87 ILE A N 1
ATOM 676 C CA . ILE A 1 87 ? 2.449 -3.392 8.636 1.00 96.25 87 ILE A CA 1
ATOM 677 C C . ILE A 1 87 ? 2.742 -4.869 8.328 1.00 96.25 87 ILE A C 1
ATOM 679 O O . ILE A 1 87 ? 3.321 -5.568 9.170 1.00 96.25 87 ILE A O 1
ATOM 683 N N . PRO A 1 88 ? 2.376 -5.389 7.145 1.00 94.44 88 PRO A N 1
ATOM 684 C CA . PRO A 1 88 ? 2.802 -6.713 6.731 1.00 94.44 88 PRO A CA 1
ATOM 685 C C . PRO A 1 88 ? 4.271 -6.687 6.283 1.00 94.44 88 PRO A C 1
ATOM 687 O O . PRO A 1 88 ? 4.767 -5.720 5.710 1.00 94.44 88 PRO A O 1
ATOM 690 N N . ARG A 1 89 ? 4.990 -7.788 6.518 1.00 93.06 89 ARG A N 1
ATOM 691 C CA . ARG A 1 89 ? 6.387 -7.941 6.080 1.00 93.06 89 ARG A CA 1
ATOM 692 C C . ARG A 1 89 ? 6.436 -8.398 4.619 1.00 93.06 89 ARG A C 1
ATOM 694 O O . ARG A 1 89 ? 6.537 -9.593 4.357 1.00 93.06 89 ARG A O 1
ATOM 701 N N . ALA A 1 90 ? 6.351 -7.452 3.687 1.00 93.69 90 ALA A N 1
ATOM 702 C CA . ALA A 1 90 ? 6.270 -7.706 2.247 1.00 93.69 90 ALA A CA 1
ATOM 703 C C . ALA A 1 90 ? 7.131 -6.723 1.431 1.00 93.69 90 ALA A C 1
ATOM 705 O O . ALA A 1 90 ? 7.235 -5.552 1.789 1.00 93.69 90 ALA A O 1
ATOM 706 N N . HIS A 1 91 ? 7.730 -7.183 0.324 1.00 89.50 91 HIS A N 1
ATOM 707 C CA . HIS A 1 91 ? 8.532 -6.314 -0.557 1.00 89.50 91 HIS A CA 1
ATOM 708 C C . HIS A 1 91 ? 7.645 -5.358 -1.362 1.00 89.50 91 HIS A C 1
ATOM 710 O O . HIS A 1 91 ? 7.968 -4.192 -1.545 1.00 89.50 91 HIS A O 1
ATOM 716 N N . ASP A 1 92 ? 6.494 -5.839 -1.808 1.00 93.56 92 ASP A N 1
ATOM 717 C CA . ASP A 1 92 ? 5.504 -5.073 -2.550 1.00 93.56 92 ASP A CA 1
ATOM 718 C C . ASP A 1 92 ? 4.099 -5.642 -2.294 1.00 93.56 92 ASP A C 1
ATOM 720 O O . ASP A 1 92 ? 3.922 -6.646 -1.593 1.00 93.56 92 ASP A O 1
ATOM 724 N N . CYS A 1 93 ? 3.077 -5.000 -2.857 1.00 95.50 93 CYS A N 1
ATOM 725 C CA . CYS A 1 93 ? 1.701 -5.477 -2.747 1.00 95.50 93 CYS A CA 1
ATOM 726 C C . CYS A 1 93 ? 1.461 -6.808 -3.495 1.00 95.50 93 CYS A C 1
ATOM 728 O O . CYS A 1 93 ? 0.496 -7.503 -3.184 1.00 95.50 93 CYS A O 1
ATOM 730 N N . ILE A 1 94 ? 2.332 -7.212 -4.428 1.00 95.44 94 ILE A N 1
ATOM 731 C CA . ILE A 1 94 ? 2.235 -8.514 -5.109 1.00 95.44 94 ILE A CA 1
ATOM 732 C C . ILE A 1 94 ? 2.582 -9.654 -4.150 1.00 95.44 94 ILE A C 1
ATOM 734 O O . ILE A 1 9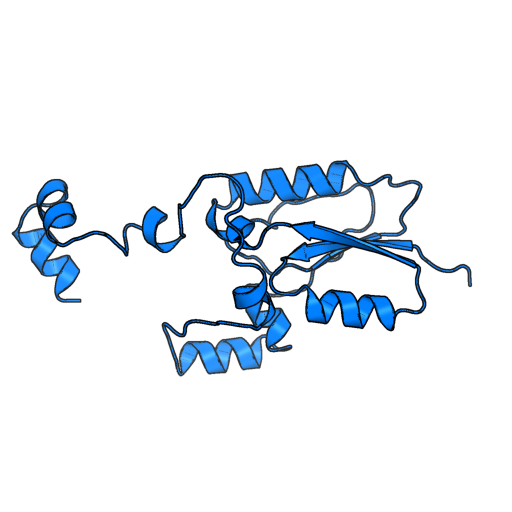4 ? 1.913 -10.685 -4.154 1.00 95.44 94 ILE A O 1
ATOM 738 N N . THR A 1 95 ? 3.559 -9.455 -3.263 1.00 95.56 95 THR A N 1
ATOM 739 C CA . THR A 1 95 ? 3.885 -10.416 -2.197 1.00 95.56 95 THR A CA 1
ATOM 740 C C . THR A 1 95 ? 2.648 -10.747 -1.348 1.00 95.56 95 THR A C 1
ATOM 742 O O . THR A 1 95 ? 2.457 -11.899 -0.960 1.00 95.56 95 THR A O 1
ATOM 745 N N . LEU A 1 96 ? 1.784 -9.757 -1.089 1.00 96.00 96 LEU A N 1
ATOM 746 C CA . LEU A 1 96 ? 0.538 -9.946 -0.337 1.00 96.00 96 LEU A CA 1
ATOM 747 C C . LEU A 1 96 ? -0.491 -10.770 -1.121 1.00 96.00 96 LEU A C 1
ATOM 749 O O . LEU A 1 96 ? -1.122 -11.645 -0.537 1.00 96.00 96 LEU A O 1
ATOM 753 N N . LEU A 1 97 ? -0.616 -10.541 -2.432 1.00 95.69 97 LEU A N 1
ATOM 754 C CA . LEU A 1 97 ? -1.491 -11.332 -3.308 1.00 95.69 97 LEU A CA 1
ATOM 755 C C . LEU A 1 97 ? -1.039 -12.793 -3.421 1.00 95.69 97 LEU A C 1
ATOM 757 O O . LEU A 1 97 ? -1.871 -13.694 -3.464 1.00 95.69 97 LEU A O 1
ATOM 761 N N . LEU A 1 98 ? 0.274 -13.035 -3.451 1.00 94.62 98 LEU A N 1
ATOM 762 C CA . LEU A 1 98 ? 0.837 -14.388 -3.481 1.00 94.62 98 LEU A CA 1
ATOM 763 C C . LEU A 1 98 ? 0.804 -15.080 -2.111 1.00 94.62 98 LEU A C 1
ATOM 765 O O . LEU A 1 98 ? 0.985 -16.293 -2.035 1.00 94.62 98 LEU A O 1
ATOM 769 N N . GLY A 1 99 ? 0.616 -14.323 -1.026 1.00 93.12 99 GLY A N 1
ATOM 770 C CA . GLY A 1 99 ? 0.516 -14.840 0.340 1.00 93.12 99 GLY A CA 1
ATOM 771 C C . GLY A 1 99 ? 1.820 -15.385 0.935 1.00 93.12 99 GLY A C 1
ATOM 772 O O . GLY A 1 99 ? 1.816 -15.847 2.073 1.00 93.12 99 GLY A O 1
ATOM 773 N N . SER A 1 100 ? 2.940 -15.338 0.207 1.00 93.06 100 SER A N 1
ATOM 774 C CA . SER A 1 100 ? 4.242 -15.823 0.676 1.00 93.06 100 SER A CA 1
ATOM 775 C C . SER A 1 100 ? 5.392 -15.078 0.004 1.00 93.06 100 SER A C 1
ATOM 777 O O . SER A 1 100 ? 5.434 -14.906 -1.219 1.00 93.06 100 SER A O 1
ATOM 779 N N . ARG A 1 101 ? 6.369 -14.680 0.825 1.00 93.06 101 ARG A N 1
ATOM 780 C CA . ARG A 1 101 ? 7.636 -14.104 0.363 1.00 93.06 101 ARG A CA 1
ATOM 781 C C . ARG A 1 101 ? 8.447 -15.129 -0.428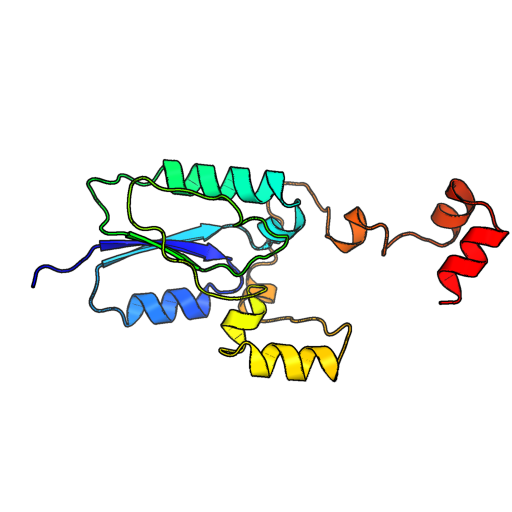 1.00 93.06 101 ARG A C 1
ATOM 783 O O . ARG A 1 101 ? 9.111 -14.756 -1.389 1.00 93.06 101 ARG A O 1
ATOM 790 N N . GLU A 1 102 ? 8.409 -16.389 -0.017 1.00 95.25 102 GLU A N 1
ATOM 791 C CA . GLU A 1 102 ? 9.105 -17.505 -0.653 1.00 95.25 102 GLU A CA 1
ATOM 792 C C . GLU A 1 102 ? 8.510 -17.783 -2.038 1.00 95.25 102 GLU A C 1
ATOM 794 O O . GLU A 1 102 ? 9.258 -17.866 -3.010 1.00 95.25 102 GLU A O 1
ATOM 799 N N . THR A 1 103 ? 7.177 -17.819 -2.155 1.00 94.75 103 THR A N 1
ATOM 800 C CA . THR A 1 103 ? 6.478 -17.942 -3.446 1.00 94.75 103 THR A CA 1
ATOM 801 C C . THR A 1 103 ? 6.791 -16.763 -4.359 1.00 94.75 103 THR A C 1
ATOM 803 O O . THR A 1 103 ? 7.121 -16.969 -5.526 1.00 94.75 103 THR A O 1
ATOM 806 N N . TYR A 1 104 ? 6.738 -15.533 -3.834 1.00 93.56 104 TYR A N 1
ATOM 807 C CA . TYR A 1 104 ? 7.125 -14.343 -4.593 1.00 93.56 104 TYR A CA 1
ATOM 808 C C . TYR A 1 104 ? 8.562 -14.452 -5.110 1.00 93.56 104 TYR A C 1
ATOM 810 O O . TYR A 1 104 ? 8.799 -14.269 -6.301 1.00 93.56 104 TYR A O 1
ATOM 818 N N . ARG A 1 105 ? 9.513 -14.802 -4.234 1.00 93.19 105 ARG A N 1
ATOM 819 C CA . ARG A 1 105 ? 10.933 -14.937 -4.578 1.00 93.19 105 ARG A CA 1
ATOM 820 C C . ARG A 1 105 ? 11.149 -16.000 -5.652 1.00 93.19 105 ARG A C 1
ATOM 822 O O . ARG A 1 105 ? 11.738 -15.697 -6.678 1.00 93.19 105 ARG A O 1
ATOM 829 N N . SER A 1 106 ? 10.616 -17.205 -5.449 1.00 95.31 106 SER A N 1
ATOM 830 C CA . SER A 1 106 ? 10.744 -18.304 -6.411 1.00 95.31 106 SER A CA 1
ATOM 831 C C . SER A 1 106 ? 10.167 -17.938 -7.779 1.00 95.31 106 SER A C 1
ATOM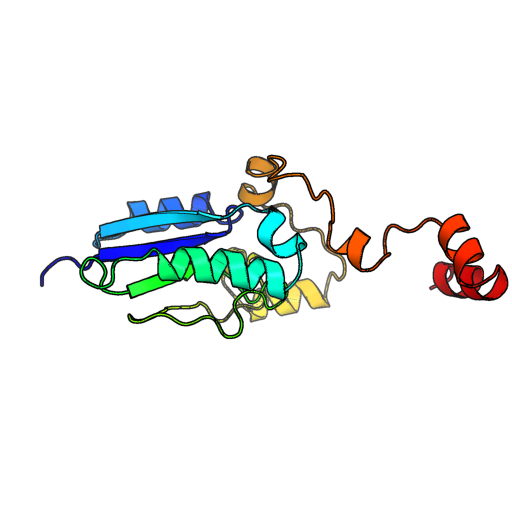 833 O O . SER A 1 106 ? 10.779 -18.239 -8.802 1.00 95.31 106 SER A O 1
ATOM 835 N N . TYR A 1 107 ? 9.015 -17.263 -7.806 1.00 94.19 107 TYR A N 1
ATOM 836 C CA . TYR A 1 107 ? 8.397 -16.829 -9.053 1.00 94.19 107 TYR A CA 1
ATOM 837 C C . TYR A 1 107 ? 9.228 -15.747 -9.751 1.00 94.19 107 TYR A C 1
ATOM 839 O O . TYR A 1 107 ? 9.445 -15.831 -10.958 1.00 94.19 107 TYR A O 1
ATOM 847 N N . PHE A 1 108 ? 9.696 -14.747 -9.001 1.00 91.94 108 PHE A N 1
ATOM 848 C CA . PHE A 1 108 ? 10.511 -13.653 -9.524 1.00 91.94 108 PHE A CA 1
ATOM 849 C C . PHE A 1 108 ? 11.827 -14.162 -10.116 1.00 91.94 108 PHE A C 1
ATOM 851 O O . PHE A 1 108 ? 12.151 -13.824 -11.251 1.00 91.94 108 PHE A O 1
ATOM 858 N N . ASP A 1 109 ? 12.542 -15.018 -9.384 1.00 94.00 109 ASP A N 1
ATOM 859 C CA . ASP A 1 109 ? 13.838 -15.549 -9.813 1.00 94.00 109 ASP A CA 1
ATOM 860 C C . ASP A 1 109 ? 13.694 -16.438 -11.065 1.00 94.00 109 ASP A C 1
ATOM 862 O O . ASP A 1 109 ? 14.547 -16.415 -11.948 1.00 94.00 109 ASP A O 1
ATOM 866 N N . ALA A 1 110 ? 12.593 -17.193 -11.179 1.00 96.44 110 ALA A N 1
ATOM 867 C CA . ALA A 1 110 ? 12.322 -18.040 -12.342 1.00 96.44 110 ALA A CA 1
ATOM 868 C C . ALA A 1 110 ? 11.775 -17.272 -13.560 1.00 96.44 110 ALA A C 1
ATOM 870 O O . ALA A 1 110 ? 11.866 -17.766 -14.684 1.00 96.44 110 ALA A O 1
ATOM 871 N N . LYS A 1 111 ? 11.140 -16.111 -13.349 1.00 93.81 111 LYS A N 1
ATOM 872 C CA . LYS A 1 111 ? 10.438 -15.336 -14.386 1.00 93.81 111 LYS A CA 1
ATOM 873 C C . LYS A 1 111 ? 10.668 -13.827 -14.210 1.00 93.81 111 LYS A C 1
ATOM 875 O O . LYS A 1 111 ? 9.702 -13.084 -13.960 1.00 93.81 111 LYS A O 1
ATOM 880 N N . PRO A 1 112 ? 11.922 -13.357 -14.336 1.00 88.81 112 PRO A N 1
ATOM 881 C CA . PRO A 1 112 ? 12.225 -11.935 -14.251 1.00 88.81 112 PRO A CA 1
ATOM 882 C C . PRO A 1 112 ? 11.447 -11.157 -15.322 1.00 88.81 112 PRO A C 1
ATOM 884 O O . PRO A 1 112 ? 11.155 -11.675 -16.398 1.00 88.81 112 PRO A O 1
ATOM 887 N N . GLY A 1 113 ? 11.060 -9.921 -15.008 1.00 85.50 113 GLY A N 1
ATOM 888 C CA . GLY A 1 113 ? 10.283 -9.077 -15.926 1.00 85.50 113 GLY A CA 1
ATOM 889 C C . GLY A 1 113 ? 8.799 -9.448 -16.058 1.00 85.50 113 GLY A C 1
ATOM 890 O O . GLY A 1 113 ? 8.122 -8.941 -16.949 1.00 85.50 113 GLY A O 1
ATOM 891 N N . THR A 1 114 ? 8.254 -10.311 -15.189 1.00 89.19 114 THR A N 1
ATOM 892 C CA . THR A 1 114 ? 6.815 -10.619 -15.221 1.00 89.19 114 THR A CA 1
ATOM 893 C C . THR A 1 114 ? 5.962 -9.388 -14.900 1.00 89.19 114 THR A C 1
ATOM 895 O O . THR A 1 114 ? 6.101 -8.772 -13.845 1.00 89.19 114 THR A O 1
ATOM 898 N N . TYR A 1 115 ? 4.978 -9.113 -15.759 1.00 89.00 115 TYR A N 1
ATOM 899 C CA . TYR A 1 115 ? 3.907 -8.159 -15.481 1.00 89.00 115 TYR A CA 1
ATOM 900 C C . TYR A 1 115 ? 2.804 -8.801 -14.632 1.00 89.00 115 TYR A C 1
ATOM 902 O O . TYR A 1 115 ? 2.105 -9.711 -15.083 1.00 89.00 115 TYR A O 1
ATOM 910 N N . PHE A 1 116 ? 2.593 -8.289 -13.420 1.00 90.00 116 PHE A N 1
ATOM 911 C CA . PHE A 1 116 ? 1.520 -8.739 -12.533 1.00 90.00 116 PHE A CA 1
ATOM 912 C C . PHE A 1 116 ? 0.245 -7.917 -12.756 1.00 90.00 116 PHE A C 1
ATOM 914 O O . PHE A 1 116 ? 0.118 -6.798 -12.269 1.00 90.00 116 PHE A O 1
ATOM 921 N N . LYS A 1 117 ? -0.725 -8.484 -13.481 1.00 90.69 117 LYS A N 1
ATOM 922 C CA . LYS A 1 117 ? -2.034 -7.859 -13.739 1.00 90.69 117 LYS A CA 1
ATOM 923 C C . LYS A 1 117 ? -3.131 -8.534 -12.913 1.00 90.69 117 LYS A C 1
ATOM 925 O O . LYS A 1 117 ? -3.911 -9.323 -13.439 1.00 90.69 117 LYS A O 1
ATOM 930 N N . SER A 1 118 ? -3.163 -8.269 -11.606 1.00 91.62 118 SER A N 1
ATOM 931 C CA . SER A 1 118 ? -4.236 -8.774 -10.734 1.00 91.62 118 SER A CA 1
ATOM 932 C C . SER A 1 118 ? -5.602 -8.166 -11.107 1.00 91.62 118 SER A C 1
ATOM 934 O O . SER A 1 118 ? -5.643 -7.109 -11.742 1.00 91.62 118 SER A O 1
ATOM 936 N N . PRO A 1 119 ? -6.738 -8.763 -10.696 1.00 92.75 119 PRO A N 1
ATOM 937 C CA . PRO A 1 119 ? -8.050 -8.147 -10.904 1.00 92.75 119 PRO A CA 1
ATOM 938 C C . PRO A 1 119 ? -8.117 -6.721 -10.348 1.00 92.75 119 PRO A C 1
ATOM 940 O O . PRO A 1 119 ? -8.515 -5.808 -11.062 1.00 92.75 119 PRO A O 1
ATOM 943 N N . GLY A 1 120 ? -7.626 -6.503 -9.121 1.00 92.12 120 GLY A N 1
ATOM 944 C CA . GLY A 1 120 ? -7.550 -5.166 -8.530 1.00 92.12 120 GLY A CA 1
ATOM 945 C C . GLY A 1 120 ? -6.665 -4.204 -9.328 1.00 92.12 120 GLY A C 1
ATOM 946 O O . GLY A 1 120 ? -7.005 -3.033 -9.445 1.00 92.12 120 GLY A O 1
ATOM 947 N N . TRP A 1 121 ? -5.577 -4.685 -9.942 1.00 90.69 121 TRP A N 1
ATOM 948 C CA . TRP A 1 121 ? -4.749 -3.870 -10.837 1.00 90.69 121 TRP A CA 1
ATOM 949 C C . TRP A 1 121 ? -5.531 -3.385 -12.064 1.00 90.69 121 TRP A C 1
ATOM 951 O O . TRP A 1 121 ? -5.459 -2.209 -12.411 1.00 90.69 121 TRP A O 1
ATOM 961 N N . ILE A 1 122 ? -6.277 -4.285 -12.708 1.00 91.38 122 ILE A N 1
ATOM 962 C CA . ILE A 1 122 ? -7.037 -4.000 -13.935 1.00 91.38 122 ILE A CA 1
ATOM 963 C C . ILE A 1 122 ? -8.256 -3.116 -13.633 1.00 91.38 122 ILE A C 1
ATOM 965 O O . ILE A 1 122 ? -8.533 -2.163 -14.352 1.00 91.38 122 ILE A O 1
ATOM 969 N N . GLU A 1 123 ? -8.985 -3.408 -12.557 1.00 92.12 123 GLU A N 1
ATOM 970 C CA . GLU A 1 123 ? -10.219 -2.704 -12.187 1.00 92.12 123 GLU A CA 1
ATOM 971 C C . GLU A 1 123 ? -9.980 -1.295 -11.620 1.00 92.12 123 GLU A C 1
ATOM 973 O O . GLU A 1 123 ? -10.921 -0.508 -11.511 1.00 92.12 123 GLU A O 1
ATOM 978 N N . ARG A 1 124 ? -8.756 -0.993 -11.175 1.00 87.75 124 ARG A N 1
ATOM 979 C CA . ARG A 1 124 ? -8.385 0.280 -10.530 1.00 87.75 124 ARG A CA 1
ATOM 980 C C . ARG A 1 124 ? -7.436 1.097 -11.396 1.00 87.75 124 ARG A C 1
ATOM 982 O O . ARG A 1 124 ? -6.642 1.886 -10.900 1.00 87.75 124 ARG A O 1
ATOM 989 N N . ASP A 1 125 ? -7.535 0.922 -12.709 1.00 74.31 125 ASP A N 1
ATOM 990 C CA . ASP A 1 125 ? -6.758 1.665 -13.703 1.00 74.31 125 ASP A CA 1
ATOM 991 C C . ASP A 1 125 ? -7.315 3.072 -13.988 1.00 74.31 125 ASP A C 1
ATOM 993 O O . ASP A 1 125 ? -7.087 3.661 -15.043 1.00 74.31 125 ASP A O 1
ATOM 997 N N . ALA A 1 126 ? -8.067 3.633 -13.037 1.00 64.31 126 ALA A N 1
ATOM 998 C CA . ALA A 1 126 ? -8.493 5.018 -13.112 1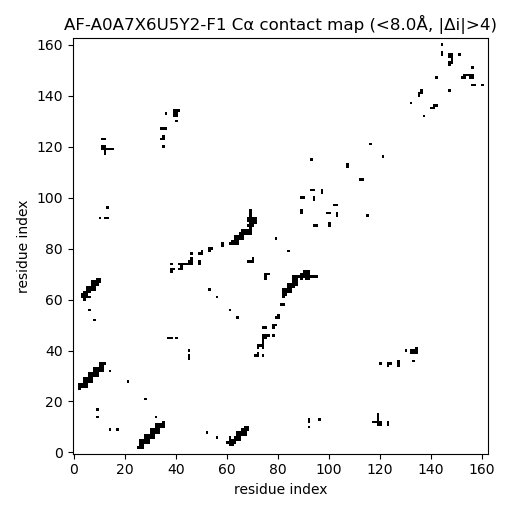.00 64.31 126 ALA A CA 1
ATOM 999 C C . ALA A 1 126 ? -7.256 5.923 -13.033 1.00 64.31 126 ALA A C 1
ATOM 1001 O O . ALA A 1 126 ? -6.392 5.739 -12.174 1.00 64.31 126 ALA A O 1
ATOM 1002 N N . LYS A 1 127 ? -7.177 6.908 -13.935 1.00 54.97 127 LYS A N 1
ATOM 1003 C CA . LYS A 1 127 ? -6.124 7.928 -13.950 1.00 54.97 127 LYS A CA 1
ATOM 1004 C C . LYS A 1 127 ? -6.224 8.779 -12.679 1.00 54.97 127 LYS A C 1
ATOM 1006 O O . LYS A 1 127 ? -6.924 9.787 -12.670 1.00 54.97 127 LYS A O 1
ATOM 1011 N N . GLY A 1 128 ? -5.568 8.347 -11.605 1.00 48.38 128 GLY A N 1
ATOM 1012 C CA . GLY A 1 128 ? -5.312 9.186 -10.439 1.00 48.38 128 GLY A CA 1
ATOM 1013 C C . GLY A 1 128 ? -4.478 10.390 -10.873 1.00 48.38 128 GLY A C 1
ATOM 1014 O O . GLY A 1 128 ? -3.481 10.227 -11.567 1.00 48.38 128 GLY A O 1
ATOM 1015 N N . ASP A 1 129 ? -4.966 11.581 -10.540 1.00 46.06 129 ASP A N 1
A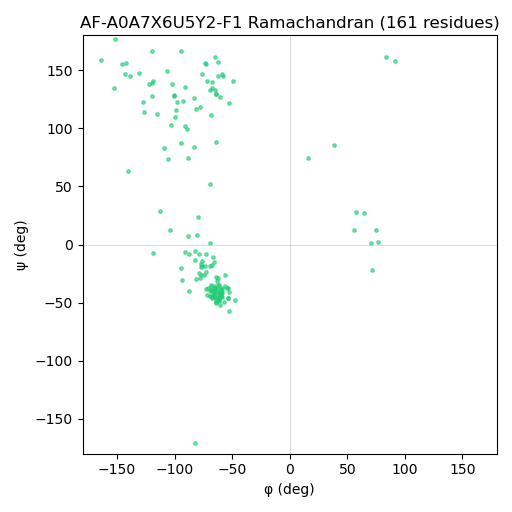TOM 1016 C CA . ASP A 1 129 ? -4.320 12.895 -10.554 1.00 46.06 129 ASP A CA 1
ATOM 1017 C C . ASP A 1 129 ? -3.010 13.023 -11.362 1.00 46.06 129 ASP A C 1
ATOM 1019 O O . ASP A 1 129 ? -1.920 13.162 -10.819 1.00 46.06 129 ASP A O 1
ATOM 1023 N N . GLY A 1 130 ? -3.159 13.056 -12.691 1.00 44.78 130 GLY A N 1
ATOM 1024 C CA . GLY A 1 130 ? -2.398 13.914 -13.614 1.00 44.78 130 GLY A CA 1
ATOM 1025 C C . GLY A 1 130 ? -0.918 13.610 -13.876 1.00 44.78 130 GLY A C 1
ATOM 1026 O O . GLY A 1 130 ? -0.414 14.004 -14.925 1.00 44.78 130 GLY A O 1
ATOM 1027 N N . GLU A 1 131 ? -0.222 12.895 -13.002 1.00 51.19 131 GLU A N 1
ATOM 1028 C CA . GLU A 1 131 ? 1.174 12.512 -13.202 1.00 51.19 131 GLU A CA 1
ATOM 1029 C C . GLU A 1 131 ? 1.217 11.103 -13.817 1.00 51.19 131 GLU A C 1
ATOM 1031 O O . GLU A 1 131 ? 1.303 10.101 -13.114 1.00 51.19 131 GLU A O 1
ATOM 1036 N N . ASN A 1 132 ? 1.159 11.012 -15.156 1.00 52.69 132 ASN A N 1
ATOM 1037 C CA . ASN A 1 132 ? 1.453 9.777 -15.909 1.00 52.69 132 ASN A CA 1
ATOM 1038 C C . ASN A 1 132 ? 2.954 9.441 -15.829 1.00 52.69 132 ASN A C 1
ATOM 1040 O O . ASN A 1 132 ? 3.622 9.301 -16.850 1.00 52.69 132 ASN A O 1
ATOM 1044 N N . VAL A 1 133 ? 3.520 9.386 -14.630 1.00 61.22 133 VAL A N 1
ATOM 1045 C CA . VAL A 1 133 ? 4.941 9.128 -14.446 1.00 61.22 133 VAL A CA 1
ATOM 1046 C C . VAL A 1 133 ? 5.063 7.733 -13.864 1.00 61.22 133 VAL A C 1
ATOM 1048 O O . VAL A 1 133 ? 5.138 7.559 -12.653 1.00 61.22 133 VAL A O 1
ATOM 1051 N N . SER A 1 134 ? 5.023 6.732 -14.743 1.00 71.12 134 SER A N 1
ATOM 1052 C CA . SER A 1 134 ? 5.303 5.352 -14.350 1.00 71.12 134 SER A CA 1
ATOM 1053 C C . SER A 1 134 ? 6.740 5.235 -13.836 1.00 71.12 134 SER A C 1
ATOM 1055 O O . SER A 1 134 ? 7.605 6.024 -14.226 1.00 71.12 134 SER A O 1
ATOM 1057 N N . ILE A 1 135 ? 7.035 4.217 -13.025 1.00 70.31 135 ILE A N 1
ATOM 1058 C CA . ILE A 1 135 ? 8.424 3.921 -12.628 1.00 70.31 135 ILE A CA 1
ATOM 1059 C C . ILE A 1 135 ? 9.332 3.769 -13.860 1.00 70.31 135 ILE A C 1
ATOM 1061 O O . ILE A 1 135 ? 10.463 4.249 -13.847 1.00 70.31 135 ILE A O 1
ATOM 1065 N N . ALA A 1 136 ? 8.834 3.164 -14.945 1.00 71.31 136 ALA A N 1
ATOM 1066 C CA . ALA A 1 136 ? 9.591 3.027 -16.189 1.00 71.31 136 ALA A CA 1
ATOM 1067 C C . ALA A 1 136 ? 9.990 4.395 -16.764 1.00 71.31 136 ALA A C 1
ATOM 1069 O O . ALA A 1 136 ? 11.147 4.586 -17.127 1.00 71.31 136 ALA A O 1
ATOM 1070 N N . THR A 1 137 ? 9.070 5.360 -16.735 1.00 73.56 137 THR A N 1
ATOM 1071 C CA . THR A 1 137 ? 9.301 6.740 -17.179 1.00 73.56 137 THR A CA 1
ATOM 1072 C C . THR A 1 137 ? 10.288 7.482 -16.282 1.00 73.56 137 THR A C 1
ATOM 1074 O O . THR A 1 137 ? 11.172 8.181 -16.772 1.00 73.56 137 THR A O 1
ATOM 1077 N N . GLN A 1 138 ? 10.206 7.298 -14.960 1.00 70.69 138 GLN A N 1
ATOM 1078 C CA . GLN A 1 138 ? 11.153 7.922 -14.021 1.00 70.69 138 GLN A CA 1
ATOM 1079 C C . GLN A 1 138 ? 12.572 7.393 -14.190 1.00 70.69 138 GLN A C 1
ATOM 1081 O O . GLN A 1 138 ? 13.535 8.152 -14.104 1.00 70.69 138 GLN A O 1
ATOM 1086 N N . LEU A 1 139 ? 12.694 6.090 -14.436 1.00 71.31 139 LEU A N 1
ATOM 1087 C CA . LEU A 1 139 ? 13.972 5.425 -14.650 1.00 71.31 139 LEU A CA 1
ATOM 1088 C C . LEU A 1 139 ? 14.481 5.578 -16.091 1.00 71.31 139 LEU A C 1
ATOM 1090 O O . LEU A 1 139 ? 15.598 5.160 -16.383 1.00 71.31 139 LEU A O 1
ATOM 1094 N N . GLY A 1 140 ? 13.689 6.179 -16.985 1.00 70.69 140 GLY A N 1
ATOM 1095 C CA . GLY A 1 140 ? 14.034 6.345 -18.393 1.00 70.69 140 GLY A CA 1
ATOM 1096 C C . GLY A 1 140 ? 14.155 5.024 -19.152 1.00 70.69 140 GLY A C 1
ATOM 1097 O O . GLY A 1 140 ? 14.922 4.958 -20.107 1.00 70.69 140 GLY A O 1
ATOM 1098 N N . ILE A 1 141 ? 13.443 3.983 -18.710 1.00 72.50 141 ILE A N 1
ATOM 1099 C CA . ILE A 1 141 ? 13.396 2.650 -19.336 1.00 72.50 141 ILE A CA 1
ATOM 1100 C C . ILE A 1 141 ? 12.541 2.680 -20.612 1.00 72.50 141 ILE A C 1
ATOM 1102 O O . ILE A 1 141 ? 12.739 1.882 -21.519 1.00 72.50 141 ILE A O 1
ATOM 1106 N N . ASP A 1 142 ? 11.588 3.605 -20.694 1.00 74.38 142 ASP A N 1
ATOM 1107 C CA . ASP A 1 142 ? 10.721 3.827 -21.854 1.00 74.38 142 ASP A CA 1
ATOM 1108 C C . ASP A 1 142 ? 11.310 4.805 -22.886 1.00 74.38 142 ASP A C 1
ATOM 1110 O O . ASP A 1 142 ? 10.626 5.168 -23.845 1.00 74.38 142 ASP A O 1
ATOM 1114 N N . ARG A 1 143 ? 12.570 5.228 -22.710 1.00 81.00 143 ARG A N 1
ATOM 1115 C CA . ARG A 1 143 ? 13.240 6.143 -23.637 1.00 81.00 143 ARG A CA 1
ATOM 1116 C C . ARG A 1 143 ? 13.488 5.482 -24.982 1.00 81.00 143 ARG A C 1
ATOM 1118 O O . ARG A 1 143 ? 13.903 4.331 -25.093 1.00 81.00 143 ARG A O 1
ATOM 1125 N N . THR A 1 144 ? 13.278 6.264 -26.024 1.00 85.00 144 THR A N 1
ATOM 1126 C CA . THR A 1 144 ? 13.606 5.902 -27.395 1.00 85.00 144 THR A CA 1
ATOM 1127 C C . THR A 1 144 ? 15.116 5.955 -27.623 1.00 85.00 144 THR A C 1
ATOM 1129 O O . THR A 1 144 ? 15.844 6.711 -26.977 1.00 85.00 144 THR A O 1
ATOM 1132 N N . TYR A 1 145 ? 15.595 5.205 -28.619 1.00 86.44 145 TYR A N 1
ATOM 1133 C CA . TYR A 1 145 ? 16.995 5.276 -29.048 1.00 86.44 145 TYR A CA 1
ATOM 1134 C C . TYR A 1 145 ? 17.428 6.716 -29.366 1.00 86.44 145 TYR A C 1
ATOM 1136 O O . TYR A 1 145 ? 18.498 7.143 -28.950 1.00 86.44 145 TYR A O 1
ATOM 1144 N N . ALA A 1 146 ? 16.567 7.502 -30.023 1.00 89.12 146 ALA A N 1
ATOM 1145 C CA . ALA A 1 146 ? 16.846 8.902 -30.339 1.00 89.12 146 ALA A CA 1
ATOM 1146 C C . ALA A 1 146 ? 17.077 9.765 -29.085 1.00 89.12 146 ALA A C 1
ATOM 1148 O O . ALA A 1 146 ? 17.963 10.619 -29.081 1.00 89.12 146 ALA A O 1
ATOM 1149 N N . GLU A 1 147 ? 16.326 9.528 -28.006 1.00 87.81 147 GLU A N 1
ATOM 1150 C CA . GLU A 1 147 ? 16.527 10.217 -26.726 1.00 87.81 147 GLU A CA 1
ATOM 1151 C C . GLU A 1 147 ? 17.843 9.801 -26.059 1.00 87.81 147 GLU A C 1
ATOM 1153 O O . GLU A 1 147 ? 18.542 10.651 -25.504 1.00 87.81 147 GLU A O 1
ATOM 1158 N N . TYR A 1 148 ? 18.235 8.527 -26.167 1.00 87.94 148 TYR A N 1
ATOM 1159 C CA . TYR A 1 148 ? 19.553 8.086 -25.707 1.00 87.94 148 TYR A CA 1
ATOM 1160 C C . TYR A 1 148 ? 20.692 8.704 -26.523 1.00 87.94 148 TYR A C 1
ATOM 1162 O O . TYR A 1 148 ? 21.663 9.170 -25.927 1.00 87.94 148 TYR A O 1
ATOM 1170 N N . VAL A 1 149 ? 20.568 8.782 -27.854 1.00 91.88 149 VAL A N 1
ATOM 1171 C CA . VAL A 1 149 ? 21.563 9.433 -28.726 1.00 91.88 149 VAL A CA 1
ATOM 1172 C C . VAL A 1 149 ? 21.713 10.907 -28.356 1.00 91.88 149 VAL A C 1
ATOM 1174 O O . VAL A 1 149 ? 22.833 11.393 -28.210 1.00 91.88 149 VAL A O 1
ATOM 1177 N N . ALA A 1 150 ? 20.599 11.615 -28.151 1.00 92.50 150 ALA A N 1
ATOM 1178 C CA . ALA A 1 150 ? 20.617 13.028 -27.785 1.00 92.50 150 ALA A CA 1
ATOM 1179 C C . ALA A 1 150 ? 21.303 13.287 -26.432 1.00 92.50 150 ALA A C 1
ATOM 1181 O O . ALA A 1 150 ? 21.962 14.313 -26.269 1.00 92.50 150 ALA A O 1
ATOM 1182 N N . GLN A 1 151 ? 21.160 12.375 -25.464 1.00 89.19 151 GLN A N 1
ATOM 1183 C CA . GLN A 1 151 ? 21.730 12.549 -24.128 1.00 89.19 151 GLN A CA 1
ATOM 1184 C C . GLN A 1 151 ? 23.177 12.053 -24.005 1.00 89.19 151 GLN A C 1
ATOM 1186 O O . GLN A 1 151 ? 23.977 12.681 -23.311 1.00 89.19 151 GLN A O 1
ATOM 1191 N N . TYR A 1 152 ? 23.504 10.920 -24.624 1.00 90.25 152 TYR A N 1
ATOM 1192 C CA . TYR A 1 152 ? 24.755 10.200 -24.375 1.00 90.25 152 TYR A CA 1
ATOM 1193 C C . TYR A 1 152 ? 25.657 10.074 -25.610 1.00 90.25 152 TYR A C 1
ATOM 1195 O O . TYR A 1 152 ? 26.801 9.638 -25.476 1.00 90.25 152 TYR A O 1
ATOM 1203 N N . GLY A 1 153 ? 25.184 10.482 -26.790 1.00 92.75 153 GLY A N 1
ATOM 1204 C CA . GLY A 1 153 ? 25.856 10.255 -28.068 1.00 92.75 153 GLY A CA 1
ATOM 1205 C C . GLY A 1 153 ? 25.554 8.874 -28.656 1.00 92.75 153 GLY A C 1
ATOM 1206 O O . GLY A 1 153 ? 25.101 7.966 -27.961 1.00 92.75 153 GLY A O 1
ATOM 1207 N N . GLU A 1 154 ? 25.798 8.724 -29.958 1.00 92.25 154 GLU A N 1
ATOM 1208 C CA . GLU A 1 154 ? 25.401 7.545 -30.743 1.00 92.25 154 GLU A CA 1
ATOM 1209 C C . GLU A 1 154 ? 26.065 6.245 -30.267 1.00 92.25 154 GLU A C 1
ATOM 1211 O O . GLU A 1 154 ? 25.393 5.225 -30.131 1.00 92.25 154 GLU A O 1
ATOM 1216 N N . GLU A 1 155 ? 27.354 6.306 -29.920 1.00 93.31 155 GLU A N 1
ATOM 1217 C CA . GLU A 1 155 ? 28.123 5.157 -29.425 1.00 93.31 155 GLU A CA 1
ATOM 1218 C C . GLU A 1 155 ? 27.579 4.630 -28.086 1.00 93.31 155 GLU A C 1
ATOM 1220 O O . GLU A 1 155 ? 27.271 3.446 -27.953 1.00 93.31 155 GLU A O 1
ATOM 1225 N N . ASN A 1 156 ? 27.378 5.516 -27.105 1.00 90.69 156 ASN A N 1
ATOM 1226 C CA . ASN A 1 156 ? 26.843 5.124 -25.798 1.00 90.69 156 ASN A CA 1
ATOM 1227 C C . ASN A 1 156 ? 25.375 4.689 -25.890 1.00 90.69 156 ASN A C 1
ATOM 1229 O O . ASN A 1 156 ? 24.959 3.780 -25.176 1.00 90.69 156 ASN A O 1
ATOM 1233 N N . ALA A 1 157 ? 24.585 5.312 -26.767 1.00 88.81 157 ALA A N 1
ATOM 1234 C CA . ALA A 1 157 ? 23.209 4.901 -27.010 1.00 88.81 157 ALA A CA 1
ATOM 1235 C C . ALA A 1 157 ? 23.129 3.497 -27.627 1.00 88.81 157 ALA A C 1
ATOM 1237 O O . ALA A 1 157 ? 22.279 2.711 -27.218 1.00 88.81 157 ALA A O 1
ATOM 1238 N N . ALA A 1 158 ? 24.016 3.165 -28.574 1.00 88.56 158 ALA A N 1
ATOM 1239 C CA . ALA A 1 158 ? 24.100 1.824 -29.154 1.00 88.56 158 ALA A CA 1
ATOM 1240 C C . ALA A 1 158 ? 24.452 0.779 -28.085 1.00 88.56 158 ALA A C 1
ATOM 1242 O O . ALA A 1 158 ? 23.748 -0.218 -27.954 1.00 88.56 158 ALA A O 1
ATOM 1243 N N . TYR A 1 159 ? 25.449 1.067 -27.241 1.00 88.19 159 TYR A N 1
ATOM 1244 C CA . TYR A 1 159 ? 25.826 0.187 -26.132 1.00 88.19 159 TYR A CA 1
ATOM 1245 C C . TYR A 1 159 ? 24.677 -0.074 -25.140 1.00 88.19 159 TYR A C 1
ATOM 1247 O O . TYR A 1 159 ? 24.522 -1.189 -24.650 1.00 88.19 159 TYR A O 1
ATOM 1255 N N . LEU A 1 160 ? 23.863 0.945 -24.840 1.00 82.12 160 LEU A N 1
ATOM 1256 C CA . LEU A 1 160 ? 22.732 0.831 -23.912 1.00 82.12 160 LEU A CA 1
ATOM 1257 C C . LEU A 1 160 ? 21.541 0.037 -24.475 1.00 82.12 160 LEU A C 1
ATOM 1259 O O . LEU A 1 160 ? 20.756 -0.474 -23.685 1.00 82.12 160 LEU A O 1
ATOM 1263 N N . VAL A 1 161 ? 21.388 -0.050 -25.801 1.00 80.56 161 VAL A N 1
ATOM 1264 C CA . VAL A 1 161 ? 20.273 -0.765 -26.459 1.00 80.56 161 VAL A CA 1
ATOM 1265 C C . VAL A 1 161 ? 20.631 -2.206 -26.842 1.00 80.56 161 VAL A C 1
ATOM 1267 O O . VAL A 1 161 ? 19.736 -3.027 -27.022 1.00 80.56 161 VAL A O 1
ATOM 1270 N N . GLU A 1 162 ? 21.918 -2.538 -26.953 1.00 74.62 162 GLU A N 1
ATOM 1271 C CA . GLU A 1 162 ? 22.384 -3.901 -27.253 1.00 74.62 162 GLU A CA 1
ATOM 1272 C C . GLU A 1 162 ? 22.367 -4.869 -26.047 1.00 74.62 162 GLU A C 1
ATO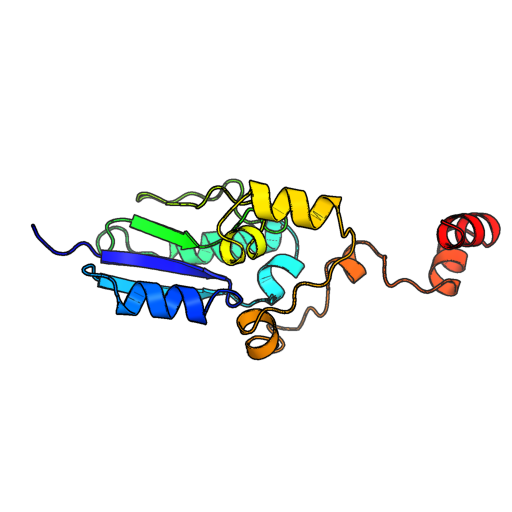M 1274 O O . GLU A 1 162 ? 22.578 -6.068 -26.241 1.00 74.62 162 GLU A O 1
ATOM 1279 N N . GLN A 1 163 ? 22.111 -4.381 -24.826 1.00 54.38 163 GLN A N 1
ATOM 1280 C CA . GLN A 1 163 ? 22.021 -5.165 -23.576 1.00 54.38 163 GLN A CA 1
ATOM 1281 C C . GLN A 1 163 ? 20.567 -5.433 -23.171 1.00 54.38 163 GLN A C 1
ATOM 1283 O O . GLN A 1 163 ? 20.296 -6.547 -22.667 1.00 54.38 163 GLN A O 1
#

Foldseek 3Di:
DDAFEEEEEAELLCVVVVVVCCVPDPHHYHYDYDANCLLFPAQPSSLVVVLVVQVPDDPVRHQEYEYQWACRNPNVPPRDHPHHYHYDHHNGNVCVVLVHPVSVVVCCVVDPPDDDCGPSNVVRPPPDPDPPRGNCNVVVVVPDLVNCCVPPNNVVSVVVVVD

Solvent-accessible surface area (backbone atoms only — not comparable to full-atom values): 9417 Å² total; per-residue (Å²): 131,83,75,54,32,34,40,34,45,29,44,32,49,44,43,66,61,51,50,52,52,50,73,69,44,89,48,47,70,49,82,40,74,42,63,55,66,45,54,34,62,39,35,66,59,26,26,53,57,51,40,55,57,50,71,70,55,60,66,92,73,36,70,30,39,40,39,54,48,21,30,39,63,52,21,58,65,88,65,76,65,101,46,54,73,45,69,60,99,36,72,26,60,63,27,61,75,62,70,28,68,66,58,41,47,55,48,42,75,76,41,71,89,68,82,85,78,46,70,28,46,66,78,43,66,68,84,66,83,87,67,91,44,45,56,48,57,76,69,52,70,73,59,50,68,68,56,35,27,74,74,61,35,63,69,55,28,50,61,68,69,78,110

Sequence (163 aa):
MPKKRFKVIACEILFREVCLCAALSRQIVDLQFMPKGLHDIGEQKMADRLQSEIDRTDPARYDAILLVYGLCNNGIRGLSASIPLVIPRAHDCITLLLGSRETYRSYFDAKPGTYFKSPGWIERDAKGDGENVSIATQLGIDRTYAEYVAQYGEENAAYLVEQ

pLDDT: mean 90.29, std 11.59, range [44.78, 98.81]

Radius of gyration: 19.08 Å; Cα contacts (8 Å, |Δi|>4): 214; chains: 1; bounding box: 45×32×56 Å

Nearest PDB structures (foldseek):
  3nxk-assembly2_F  TM=5.071E-01  e=1.891E-01  Campylobacter jejuni subsp. jejuni NCTC 11168 = ATCC 700819
  5k8c-assembly1_A-2  TM=5.610E-01  e=1.812E+00  Shewanella oneidensis MR-1
  1acm-assembly1_A  TM=4.288E-01  e=3.297E+00  unclassified
  1rab-assembly1_C  TM=4.281E-01  e=3.523E+00  Escherichia coli K-12